Protein AF-A0A9D6N6P7-F1 (afdb_monomer_lite)

Foldseek 3Di:
DDFDPVLVVVLVVLVVVLVVLLVVLVVLLVVLVVVCVVPVVCCVVSVVSNVVSVVSNVVSVVVSVVSVVVRVVVVVVVVD

pLDDT: mean 94.54, std 7.15, range [62.75, 98.56]

Radius of gyration: 18.28 Å; chains: 1; bounding box: 36×20×51 Å

Sequence (80 aa):
MTLEPQQISTLLTEFASTRHDINNALSLISAAAELIRMNPDTLPRMLPTMNDQPAKIGVSMQKFMSILEANLGAARARVS

Structure (mmCIF, N/CA/C/O backbone):
data_AF-A0A9D6N6P7-F1
#
_entry.id   AF-A0A9D6N6P7-F1
#
loop_
_atom_site.group_PDB
_atom_site.id
_atom_site.type_symbol
_atom_site.label_atom_id
_atom_site.label_alt_id
_atom_site.label_comp_id
_atom_site.label_asym_id
_atom_site.label_entity_id
_atom_site.label_seq_id
_atom_site.pdbx_PDB_ins_code
_atom_site.Cartn_x
_atom_site.Cartn_y
_atom_site.Cartn_z
_atom_site.occupancy
_atom_site.B_iso_or_equiv
_atom_site.auth_seq_id
_atom_site.auth_comp_id
_atom_site.auth_asym_id
_atom_site.auth_atom_id
_atom_site.pdbx_PDB_model_num
ATOM 1 N N . MET A 1 1 ? 20.187 -8.094 -19.661 1.00 64.06 1 MET A N 1
ATO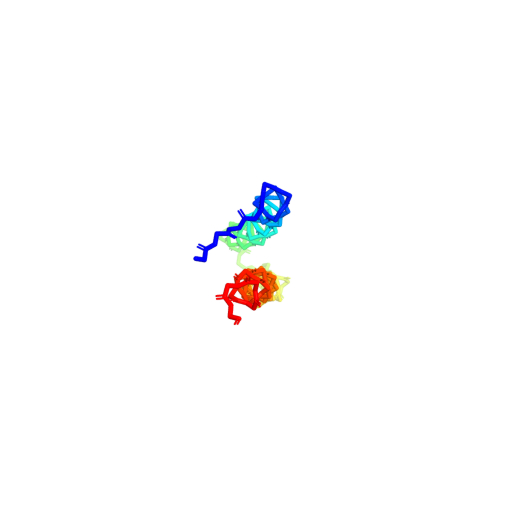M 2 C CA . MET A 1 1 ? 18.843 -7.543 -19.391 1.00 64.06 1 MET A CA 1
ATOM 3 C C . MET A 1 1 ? 19.050 -6.225 -18.688 1.00 64.06 1 MET A C 1
ATOM 5 O O . MET A 1 1 ? 19.611 -6.231 -17.599 1.00 64.06 1 MET A O 1
ATOM 9 N N . THR A 1 2 ? 18.663 -5.122 -19.312 1.00 83.69 2 THR A N 1
ATOM 10 C CA . THR A 1 2 ? 18.887 -3.791 -18.743 1.00 83.69 2 THR A CA 1
ATOM 11 C C . THR A 1 2 ? 17.634 -2.962 -18.982 1.00 83.69 2 THR A C 1
ATOM 13 O O . THR A 1 2 ? 17.047 -3.029 -20.061 1.00 83.69 2 THR A O 1
ATOM 16 N N . LEU A 1 3 ? 17.181 -2.248 -17.956 1.00 90.38 3 LEU A N 1
ATOM 17 C CA . LEU A 1 3 ? 16.058 -1.322 -18.076 1.00 90.38 3 LEU A CA 1
ATOM 18 C C . LEU A 1 3 ? 16.531 -0.036 -18.757 1.00 90.38 3 LEU A C 1
ATOM 20 O O . LEU A 1 3 ? 17.638 0.429 -18.487 1.00 90.38 3 LEU A O 1
ATOM 24 N N . GLU A 1 4 ? 15.684 0.550 -19.602 1.00 93.38 4 GLU A N 1
ATOM 25 C CA . GLU A 1 4 ? 15.943 1.883 -20.155 1.00 93.38 4 GLU A CA 1
ATOM 26 C C . GLU A 1 4 ? 15.780 2.958 -19.070 1.00 93.38 4 GLU A C 1
ATOM 28 O O . GLU A 1 4 ? 14.958 2.785 -18.160 1.00 93.38 4 GLU A O 1
ATOM 33 N N . PRO A 1 5 ? 16.467 4.109 -19.185 1.00 94.06 5 PRO A N 1
ATOM 34 C CA . PRO A 1 5 ? 16.310 5.225 -18.252 1.00 94.06 5 PRO A CA 1
ATOM 35 C C . PRO A 1 5 ? 14.849 5.639 -18.028 1.00 94.06 5 PRO A C 1
ATOM 37 O O . PRO A 1 5 ? 14.446 5.913 -16.897 1.00 94.06 5 PRO A O 1
ATOM 40 N N . GLN A 1 6 ? 14.024 5.623 -19.079 1.00 92.12 6 GLN A N 1
ATOM 41 C CA . GLN A 1 6 ? 12.596 5.936 -18.988 1.00 92.12 6 GLN A CA 1
ATOM 42 C C . GLN A 1 6 ? 11.840 4.910 -18.137 1.00 92.12 6 GLN A C 1
ATOM 44 O O . GLN A 1 6 ? 11.034 5.301 -17.299 1.00 92.12 6 GLN A O 1
ATOM 49 N N . GLN A 1 7 ? 12.140 3.614 -18.281 1.00 92.81 7 GLN A N 1
ATOM 50 C CA . GLN A 1 7 ? 11.524 2.568 -17.458 1.00 92.81 7 GLN A CA 1
ATOM 51 C C . GLN A 1 7 ? 11.919 2.711 -15.988 1.00 92.81 7 GLN A C 1
ATOM 53 O O . GLN A 1 7 ? 11.076 2.562 -15.107 1.00 92.81 7 GLN A O 1
ATOM 58 N N . ILE A 1 8 ? 13.186 3.045 -15.717 1.00 95.38 8 ILE A N 1
ATOM 59 C CA . ILE A 1 8 ? 13.665 3.320 -14.356 1.00 95.38 8 ILE A CA 1
ATOM 60 C C . ILE A 1 8 ? 12.901 4.508 -13.766 1.00 95.38 8 ILE A C 1
ATOM 62 O O . ILE A 1 8 ? 12.390 4.410 -12.652 1.00 95.38 8 ILE A O 1
ATOM 66 N N . SER A 1 9 ? 12.771 5.606 -14.517 1.00 96.12 9 SER A N 1
ATOM 67 C CA . SER A 1 9 ? 12.028 6.781 -14.057 1.00 96.12 9 SER A CA 1
ATOM 68 C C . SER A 1 9 ? 10.567 6.449 -13.752 1.00 96.12 9 SER A C 1
ATOM 70 O O . SER A 1 9 ? 10.069 6.854 -12.706 1.00 96.12 9 SER A O 1
ATOM 72 N N . THR A 1 10 ? 9.889 5.689 -14.617 1.00 94.88 10 THR A N 1
ATOM 73 C CA . THR A 1 10 ? 8.509 5.244 -14.373 1.00 94.88 10 THR A CA 1
ATOM 74 C C . THR A 1 10 ? 8.410 4.402 -13.103 1.00 94.88 10 THR A C 1
ATOM 76 O O . THR A 1 10 ? 7.551 4.668 -12.266 1.00 94.88 10 THR A O 1
ATOM 79 N N . LEU A 1 11 ? 9.305 3.428 -12.911 1.00 97.38 11 LEU A N 1
ATOM 80 C CA . LEU A 1 11 ? 9.295 2.579 -11.716 1.00 97.38 11 LEU A CA 1
ATOM 81 C C . LEU A 1 11 ? 9.538 3.377 -10.432 1.00 97.38 11 LEU A C 1
ATOM 83 O O . LEU A 1 11 ? 8.894 3.104 -9.423 1.00 97.38 11 LEU A O 1
ATOM 87 N N . LEU A 1 12 ? 10.423 4.376 -10.456 1.00 97.88 12 LEU A N 1
ATOM 88 C CA . LEU A 1 12 ? 10.663 5.243 -9.299 1.00 97.88 12 LEU A CA 1
ATOM 89 C C . LEU A 1 12 ? 9.431 6.088 -8.952 1.00 97.88 12 LEU A C 1
ATOM 91 O O . LEU A 1 12 ? 9.100 6.218 -7.772 1.00 97.88 12 LEU A O 1
ATOM 95 N N . THR A 1 13 ? 8.729 6.619 -9.955 1.00 98.00 13 THR A N 1
ATOM 96 C CA . THR A 1 13 ? 7.474 7.356 -9.751 1.00 98.00 13 THR A CA 1
ATOM 97 C C . THR A 1 13 ? 6.385 6.457 -9.166 1.00 98.00 13 THR A C 1
ATOM 99 O O . THR A 1 13 ? 5.773 6.815 -8.159 1.00 98.00 13 THR A O 1
ATOM 102 N N . GLU A 1 14 ? 6.179 5.267 -9.731 1.00 97.94 14 GLU A N 1
ATOM 103 C CA . GLU A 1 14 ? 5.189 4.308 -9.223 1.00 97.94 14 GLU A CA 1
ATOM 104 C C . GLU A 1 14 ? 5.540 3.821 -7.812 1.00 97.94 14 GLU A C 1
ATOM 106 O O . GLU A 1 14 ? 4.661 3.695 -6.958 1.00 97.94 14 GLU A O 1
ATOM 111 N N . PHE A 1 15 ? 6.826 3.624 -7.512 1.00 98.31 15 PHE A N 1
ATOM 112 C CA . PHE A 1 15 ? 7.279 3.279 -6.166 1.00 98.31 15 PHE A CA 1
ATOM 113 C C . PHE A 1 15 ? 7.003 4.401 -5.160 1.00 98.31 15 PHE A C 1
ATOM 115 O O . PHE A 1 15 ? 6.539 4.138 -4.048 1.00 98.31 15 PHE A O 1
ATOM 122 N N . ALA A 1 16 ? 7.252 5.658 -5.537 1.00 98.44 16 ALA A N 1
ATOM 123 C CA . ALA A 1 16 ? 6.946 6.810 -4.694 1.00 98.44 16 ALA A CA 1
ATOM 124 C C . ALA A 1 16 ? 5.437 6.922 -4.418 1.00 98.44 16 ALA A C 1
ATOM 126 O O . ALA A 1 16 ? 5.049 7.123 -3.266 1.00 98.44 16 ALA A O 1
ATOM 127 N N . SER A 1 17 ? 4.597 6.714 -5.438 1.00 98.19 17 SER A N 1
ATOM 128 C CA . SER A 1 17 ? 3.137 6.668 -5.282 1.00 98.19 17 SER A CA 1
ATOM 129 C C . SER A 1 17 ? 2.700 5.533 -4.353 1.00 98.19 17 SER A C 1
ATOM 131 O O . SER A 1 17 ? 1.936 5.752 -3.419 1.00 98.19 17 SER A O 1
ATOM 133 N N . THR A 1 18 ? 3.242 4.331 -4.549 1.00 98.44 18 THR A N 1
ATOM 134 C CA . THR A 1 18 ? 2.931 3.150 -3.726 1.00 98.44 18 THR A CA 1
ATOM 135 C C . THR A 1 18 ? 3.300 3.384 -2.264 1.00 98.44 18 THR A C 1
ATOM 137 O O . THR A 1 18 ? 2.512 3.116 -1.359 1.00 98.44 18 THR A O 1
ATOM 140 N N . ARG A 1 19 ? 4.482 3.960 -2.006 1.00 98.56 19 ARG A N 1
ATOM 141 C CA . ARG A 1 19 ? 4.896 4.354 -0.652 1.00 98.56 19 ARG A CA 1
ATOM 142 C C . ARG A 1 19 ? 3.945 5.366 -0.026 1.00 98.56 19 ARG A C 1
ATOM 144 O O . ARG A 1 19 ? 3.652 5.250 1.160 1.00 98.56 19 ARG A O 1
ATOM 151 N N . HIS A 1 20 ? 3.497 6.358 -0.791 1.00 98.44 20 HIS A N 1
ATOM 152 C CA . HIS A 1 20 ? 2.539 7.347 -0.307 1.00 98.44 20 HIS A CA 1
ATOM 153 C C . HIS A 1 20 ? 1.216 6.686 0.107 1.00 98.44 20 HIS A C 1
ATOM 155 O O . HIS A 1 20 ? 0.744 6.915 1.219 1.00 98.44 20 HIS A O 1
ATOM 161 N N . ASP A 1 21 ? 0.666 5.812 -0.736 1.00 98.19 21 ASP A N 1
ATOM 162 C CA . ASP A 1 21 ? -0.601 5.126 -0.467 1.00 98.19 21 ASP A CA 1
ATOM 163 C C . ASP A 1 21 ? -0.518 4.222 0.768 1.00 98.19 21 ASP A C 1
ATOM 165 O O . ASP A 1 21 ? -1.408 4.245 1.623 1.00 98.19 21 ASP A O 1
ATOM 169 N N . ILE A 1 22 ? 0.580 3.469 0.900 1.00 98.50 22 ILE A N 1
ATOM 170 C CA . ILE A 1 22 ? 0.839 2.613 2.064 1.00 98.50 22 ILE A CA 1
ATOM 171 C C . ILE A 1 22 ? 0.962 3.454 3.334 1.00 98.50 22 ILE A C 1
ATOM 173 O O . ILE A 1 22 ? 0.326 3.142 4.340 1.00 98.50 22 ILE A O 1
ATOM 177 N N . ASN A 1 23 ? 1.743 4.535 3.295 1.00 98.44 23 ASN A N 1
ATOM 178 C CA . ASN A 1 23 ? 1.920 5.406 4.453 1.00 98.44 23 ASN A CA 1
ATOM 179 C C . ASN A 1 23 ? 0.595 6.039 4.887 1.00 98.44 23 ASN A C 1
ATOM 181 O O . ASN A 1 23 ? 0.301 6.062 6.078 1.00 98.44 23 ASN A O 1
ATOM 185 N N . ASN A 1 24 ? -0.230 6.485 3.940 1.00 98.19 24 ASN A N 1
ATOM 186 C CA . ASN A 1 24 ? -1.553 7.023 4.238 1.00 98.19 24 ASN A CA 1
ATOM 187 C C . ASN A 1 24 ? -2.463 5.978 4.911 1.00 98.19 24 ASN A C 1
ATOM 189 O O . ASN A 1 24 ? -3.106 6.271 5.919 1.00 98.19 24 ASN A O 1
ATOM 193 N N . ALA A 1 25 ? -2.482 4.742 4.404 1.00 98.25 25 ALA A N 1
ATOM 194 C CA . ALA A 1 25 ? -3.248 3.653 5.008 1.00 98.25 25 ALA A CA 1
ATOM 195 C C . ALA A 1 25 ? -2.783 3.346 6.442 1.00 98.25 25 ALA A C 1
ATOM 197 O O . ALA A 1 25 ? -3.609 3.218 7.349 1.00 98.25 25 ALA A O 1
ATOM 198 N N . LEU A 1 26 ? -1.466 3.297 6.668 1.00 9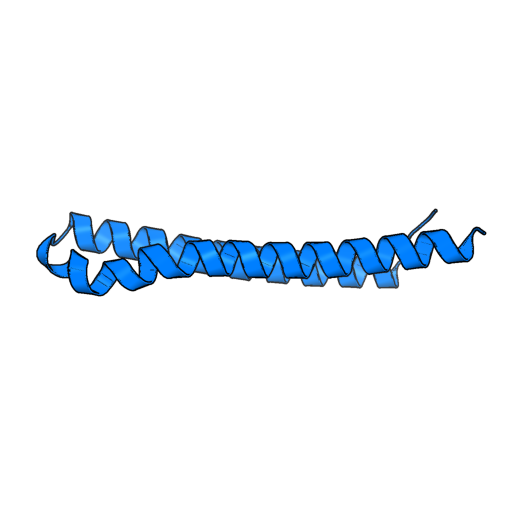8.38 26 LEU A N 1
ATOM 199 C CA . LEU A 1 26 ? -0.883 3.098 7.996 1.00 98.38 26 LEU A CA 1
ATOM 200 C C . LEU A 1 26 ? -1.233 4.243 8.953 1.00 98.38 26 LEU A C 1
ATOM 202 O O . LEU A 1 26 ? -1.643 3.977 10.080 1.00 98.38 26 LEU A O 1
ATOM 206 N N . SER A 1 27 ? -1.153 5.500 8.509 1.00 98.31 27 SER A N 1
ATOM 207 C CA . SER A 1 27 ? -1.544 6.656 9.326 1.00 98.31 27 SER A CA 1
ATOM 208 C C . SER A 1 27 ? -3.007 6.587 9.768 1.00 98.31 27 SER A C 1
ATOM 210 O O . SER A 1 27 ? -3.310 6.892 10.920 1.00 98.31 27 SER A O 1
ATOM 212 N N . LEU A 1 28 ? -3.913 6.138 8.894 1.00 98.12 28 LEU A N 1
ATOM 213 C CA . LEU A 1 28 ? -5.326 5.954 9.242 1.00 98.12 28 LEU A CA 1
ATOM 214 C C . LEU A 1 28 ? -5.535 4.837 10.271 1.00 98.12 28 LEU A C 1
ATOM 216 O O . LEU A 1 28 ? -6.354 4.996 11.177 1.00 98.12 28 LEU A O 1
ATOM 220 N N . ILE A 1 29 ? -4.791 3.731 10.166 1.00 98.19 29 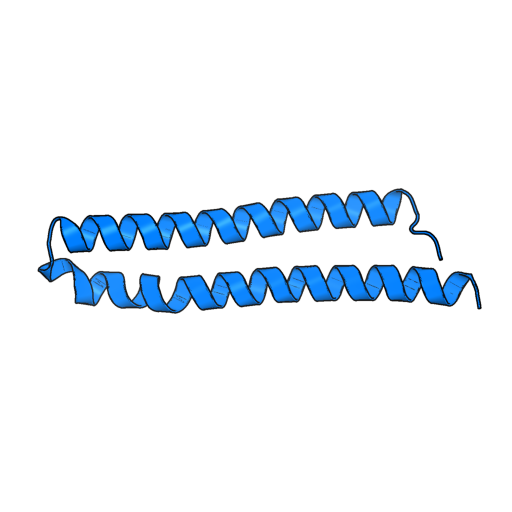ILE A N 1
ATOM 221 C CA . ILE A 1 29 ? -4.817 2.650 11.165 1.00 98.19 29 ILE A CA 1
ATOM 222 C C . ILE A 1 29 ? -4.315 3.167 12.517 1.00 98.19 29 ILE A C 1
ATOM 224 O O . ILE A 1 29 ? -4.974 2.949 13.534 1.00 98.19 29 ILE A O 1
ATOM 228 N N . SER A 1 30 ? -3.185 3.879 12.538 1.00 98.25 30 SER A N 1
ATOM 229 C CA . SER A 1 30 ? -2.624 4.457 13.764 1.00 98.25 30 SER A CA 1
ATOM 230 C C . SER A 1 30 ? -3.597 5.433 14.427 1.00 98.25 30 SER A C 1
ATOM 232 O O . SER A 1 30 ? -3.860 5.307 15.620 1.00 98.25 30 SER A O 1
ATOM 234 N N . ALA A 1 31 ? -4.209 6.335 13.655 1.00 97.88 31 ALA A N 1
ATOM 235 C CA . ALA A 1 31 ? -5.203 7.274 14.173 1.00 97.88 31 ALA A CA 1
ATOM 236 C C . ALA A 1 31 ? -6.445 6.557 14.733 1.00 97.88 31 ALA A C 1
ATOM 238 O O . ALA A 1 31 ? -6.938 6.907 15.805 1.00 97.88 31 ALA A O 1
ATOM 239 N N . ALA A 1 32 ? -6.942 5.524 14.045 1.00 97.62 32 ALA A N 1
ATOM 240 C CA . ALA A 1 32 ? -8.054 4.712 14.533 1.00 97.62 32 ALA A CA 1
ATOM 241 C C . ALA A 1 32 ? -7.716 4.027 15.868 1.00 97.62 32 ALA A C 1
ATOM 243 O O . ALA A 1 32 ? -8.521 4.063 16.800 1.00 97.62 32 ALA A O 1
ATOM 244 N N . ALA A 1 33 ? -6.512 3.460 15.988 1.00 97.94 33 ALA A N 1
ATOM 245 C CA . ALA A 1 33 ? -6.044 2.827 17.217 1.00 97.94 33 ALA A CA 1
ATOM 246 C C . ALA A 1 33 ? -5.923 3.828 18.380 1.00 97.94 33 ALA A C 1
ATOM 248 O O . ALA A 1 33 ? -6.333 3.528 19.502 1.00 97.94 33 ALA A O 1
ATOM 249 N N . GLU A 1 34 ? -5.415 5.035 18.122 1.00 98.19 34 GLU A N 1
ATOM 250 C CA . GLU A 1 34 ? -5.332 6.100 19.126 1.00 98.19 34 GLU A CA 1
ATOM 251 C C . GLU A 1 34 ? -6.713 6.549 19.613 1.00 98.19 34 GLU A C 1
ATOM 253 O O . GLU A 1 34 ? -6.918 6.687 20.821 1.00 98.19 34 GLU A O 1
ATOM 258 N N . LEU A 1 35 ? -7.677 6.710 18.702 1.00 97.88 35 LEU A N 1
ATOM 259 C CA . LEU A 1 35 ? -9.052 7.076 19.049 1.00 97.88 35 LEU A CA 1
ATOM 260 C C . LEU A 1 35 ? -9.740 6.003 19.901 1.00 97.88 35 LEU A C 1
ATOM 262 O O . LEU A 1 35 ? -10.381 6.348 20.892 1.00 97.88 35 LEU A O 1
ATOM 266 N N . ILE A 1 36 ? -9.560 4.719 19.573 1.00 98.06 36 ILE A N 1
ATOM 267 C CA . ILE A 1 36 ? -10.085 3.600 20.376 1.00 98.06 36 ILE A CA 1
ATOM 268 C C . ILE A 1 36 ? -9.449 3.593 21.767 1.00 98.06 36 ILE A C 1
ATOM 270 O O . ILE A 1 36 ? -10.141 3.399 22.764 1.00 98.06 36 ILE A O 1
ATOM 274 N N . ARG A 1 37 ? -8.137 3.839 21.855 1.00 97.75 37 ARG A N 1
ATOM 275 C CA . ARG A 1 37 ? -7.425 3.916 23.138 1.00 97.75 37 ARG A CA 1
ATOM 276 C C . ARG A 1 37 ? -7.932 5.071 24.005 1.00 97.75 37 ARG A C 1
ATOM 278 O O . ARG A 1 37 ? -7.994 4.923 25.221 1.00 97.75 37 ARG A O 1
ATOM 285 N N . MET A 1 38 ? -8.262 6.214 23.401 1.00 98.38 38 MET A N 1
ATOM 286 C CA . MET A 1 38 ? -8.822 7.371 24.111 1.00 98.38 38 MET A CA 1
ATOM 287 C C . MET A 1 38 ? -10.285 7.169 24.513 1.00 98.38 38 MET A C 1
ATOM 289 O O . MET A 1 38 ? -10.686 7.619 25.583 1.00 98.38 38 MET A O 1
ATOM 293 N N . ASN A 1 39 ? -11.078 6.524 23.658 1.00 97.81 39 ASN A N 1
ATOM 294 C CA . ASN A 1 39 ? -12.481 6.226 23.904 1.00 97.81 39 ASN A CA 1
ATOM 295 C C . ASN A 1 39 ? -12.869 4.872 23.268 1.00 97.81 39 ASN A C 1
ATOM 297 O O . ASN A 1 39 ? -13.151 4.827 22.060 1.00 97.81 39 ASN A O 1
ATOM 301 N N . PRO A 1 40 ? -12.945 3.788 24.067 1.00 97.25 40 PRO A N 1
ATOM 302 C CA . PRO A 1 40 ? -13.284 2.450 23.582 1.00 97.25 40 PRO A CA 1
ATOM 303 C C . PRO A 1 40 ? -14.636 2.355 22.862 1.00 97.25 40 PRO A C 1
ATOM 305 O O . PRO A 1 40 ? -14.775 1.549 21.942 1.00 97.25 40 PRO A O 1
ATOM 308 N N . ASP A 1 41 ? -15.599 3.224 23.185 1.00 97.94 41 ASP A N 1
ATOM 309 C CA . ASP A 1 41 ? -16.929 3.235 22.557 1.00 97.94 41 ASP A CA 1
ATOM 310 C C . ASP A 1 41 ? -16.877 3.618 21.070 1.00 97.94 41 ASP A C 1
ATOM 312 O O . ASP A 1 41 ? -17.829 3.404 20.318 1.00 97.94 41 ASP A O 1
ATOM 316 N N . THR A 1 42 ? -15.749 4.163 20.601 1.00 97.44 42 THR A N 1
ATOM 317 C CA . THR A 1 42 ? -15.537 4.465 19.180 1.00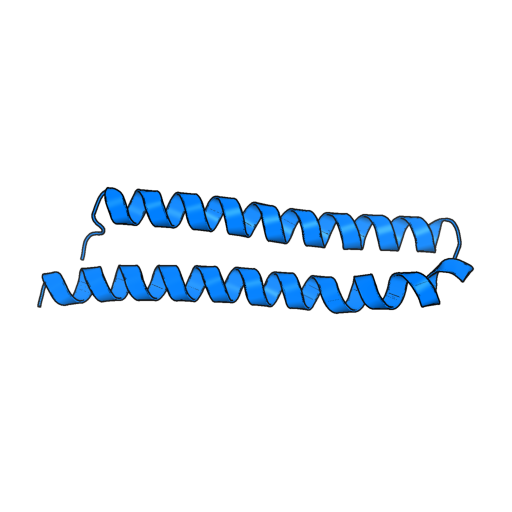 97.44 42 THR A CA 1
ATOM 318 C C . THR A 1 42 ? -15.164 3.242 18.341 1.00 97.44 42 THR A C 1
ATOM 320 O O . THR A 1 42 ? -15.181 3.339 17.110 1.00 97.44 42 THR A O 1
ATOM 323 N N . LEU A 1 43 ? -14.881 2.088 18.962 1.00 97.50 43 LEU A N 1
ATOM 324 C CA . LEU A 1 43 ? -14.462 0.861 18.278 1.00 97.50 43 LEU A CA 1
ATOM 325 C C . LEU A 1 43 ? -15.393 0.450 17.125 1.00 97.50 43 LEU A C 1
ATOM 327 O O . LEU A 1 43 ? -14.873 0.264 16.025 1.00 97.50 43 LEU A O 1
ATOM 331 N N . PRO A 1 44 ? -16.732 0.374 17.278 1.00 97.75 44 PRO A N 1
ATOM 332 C CA . PRO A 1 44 ? -17.609 -0.040 16.179 1.00 97.75 44 PRO A CA 1
ATOM 333 C C . PRO A 1 44 ? -17.497 0.867 14.947 1.00 97.75 44 PRO A C 1
ATOM 335 O O . PRO A 1 44 ? -17.621 0.406 13.816 1.00 97.75 44 PRO A O 1
ATOM 338 N N . ARG A 1 45 ? -17.214 2.159 15.159 1.00 96.75 45 ARG A N 1
ATOM 339 C CA . ARG A 1 45 ? -17.040 3.154 14.092 1.00 96.75 45 ARG A CA 1
ATOM 340 C C . ARG A 1 45 ? -15.668 3.055 13.420 1.00 96.75 45 ARG A C 1
ATOM 342 O O . ARG A 1 45 ? -15.545 3.400 12.250 1.00 96.75 45 ARG A O 1
ATOM 349 N N . MET A 1 46 ? -14.637 2.636 14.154 1.00 97.31 46 MET A N 1
ATOM 350 C CA . MET A 1 46 ? -13.247 2.563 13.680 1.00 97.31 46 MET A CA 1
ATOM 351 C C . MET A 1 46 ? -12.866 1.200 13.096 1.00 97.31 46 MET A C 1
ATOM 353 O O . MET A 1 46 ? -11.975 1.131 12.249 1.00 97.31 46 MET A O 1
ATOM 357 N N . LEU A 1 47 ? -13.566 0.134 13.489 1.00 95.94 47 LEU A N 1
ATOM 358 C CA . LEU A 1 47 ? -13.307 -1.232 13.041 1.00 95.94 47 LEU A CA 1
ATOM 359 C C . LEU A 1 47 ? -13.312 -1.400 11.506 1.00 95.94 47 LEU A C 1
ATOM 361 O O . LEU A 1 47 ? -12.407 -2.069 11.007 1.00 95.94 47 LEU A O 1
ATOM 365 N N . PRO A 1 48 ? -14.223 -0.770 10.728 1.00 96.56 48 PRO A N 1
ATOM 366 C CA . PRO A 1 48 ? -14.159 -0.838 9.267 1.00 96.56 48 PRO A CA 1
ATOM 367 C C . PRO A 1 48 ? -12.838 -0.293 8.713 1.00 96.56 48 PRO A C 1
ATOM 369 O O . PRO A 1 48 ? -12.177 -0.958 7.924 1.00 96.56 48 PRO A O 1
ATOM 372 N N . THR A 1 49 ? -12.380 0.864 9.205 1.00 95.06 49 THR A N 1
ATOM 373 C CA . THR A 1 49 ? -11.084 1.436 8.808 1.00 95.06 49 THR A CA 1
ATOM 374 C C . THR A 1 49 ? -9.936 0.481 9.129 1.00 95.06 49 THR A C 1
ATOM 376 O O . THR A 1 49 ? -9.057 0.283 8.296 1.00 95.06 49 THR A O 1
ATOM 379 N N . MET A 1 50 ? -9.937 -0.144 10.308 1.00 94.50 50 MET A N 1
ATOM 380 C CA . MET A 1 50 ? -8.876 -1.084 10.686 1.00 94.50 50 MET A CA 1
ATOM 381 C C . MET A 1 50 ? -8.837 -2.333 9.794 1.00 94.50 50 MET A C 1
ATOM 383 O O . MET A 1 50 ? -7.752 -2.850 9.542 1.00 94.50 50 MET A O 1
ATOM 387 N N . ASN A 1 51 ? -9.986 -2.783 9.284 1.00 95.62 51 ASN A N 1
ATOM 388 C CA . ASN A 1 51 ? -10.080 -3.949 8.403 1.00 95.62 51 ASN A CA 1
ATOM 389 C C . ASN A 1 51 ? -9.788 -3.618 6.928 1.00 95.62 51 ASN A C 1
ATOM 391 O O . ASN A 1 51 ? -9.162 -4.416 6.232 1.00 95.62 51 ASN A O 1
ATOM 395 N N . ASP A 1 52 ? -10.193 -2.439 6.452 1.00 96.94 52 ASP A N 1
ATOM 396 C CA . ASP A 1 52 ? -10.092 -2.070 5.035 1.00 96.94 52 ASP A CA 1
ATOM 397 C C . ASP A 1 52 ? -8.688 -1.606 4.631 1.00 96.94 52 ASP A C 1
ATOM 399 O O . ASP A 1 52 ? -8.228 -1.857 3.513 1.00 96.94 52 ASP A O 1
ATOM 403 N N . GLN A 1 53 ? -7.991 -0.886 5.513 1.00 98.00 53 GLN A N 1
ATOM 404 C CA . GLN A 1 53 ? -6.688 -0.298 5.188 1.00 98.00 53 GLN A CA 1
ATOM 405 C C . GLN A 1 53 ? -5.600 -1.352 4.891 1.00 98.00 53 GLN A C 1
ATOM 407 O O . GLN A 1 53 ? -4.871 -1.165 3.914 1.00 98.00 53 GLN A O 1
ATOM 412 N N . PRO A 1 54 ? -5.509 -2.491 5.611 1.00 97.81 54 PRO A N 1
ATOM 413 C CA . PRO A 1 54 ? -4.606 -3.582 5.236 1.00 97.81 54 PRO A CA 1
ATOM 414 C C . PRO A 1 54 ? -4.849 -4.119 3.819 1.00 97.81 54 PRO A C 1
ATOM 416 O O . PRO A 1 54 ? -3.894 -4.358 3.077 1.00 97.81 54 PRO A O 1
ATOM 419 N N . ALA A 1 55 ? -6.112 -4.255 3.401 1.00 95.88 55 ALA A N 1
ATOM 420 C CA . ALA A 1 55 ? -6.437 -4.696 2.045 1.00 95.88 55 ALA A CA 1
ATOM 421 C C . ALA A 1 55 ? -5.965 -3.677 0.993 1.00 95.88 55 ALA A C 1
ATOM 423 O O . ALA A 1 55 ? -5.388 -4.061 -0.025 1.00 95.88 55 ALA A O 1
ATOM 424 N N . LYS A 1 56 ? -6.125 -2.374 1.259 1.00 96.94 56 LYS A N 1
ATOM 425 C CA . LYS A 1 56 ? -5.627 -1.301 0.378 1.00 96.94 56 LYS A CA 1
ATOM 426 C C . LYS A 1 56 ? -4.105 -1.321 0.228 1.00 96.94 56 LYS A C 1
ATOM 428 O O . LYS A 1 56 ? -3.612 -1.132 -0.883 1.00 96.94 56 LYS A O 1
ATOM 433 N N . ILE A 1 57 ? -3.370 -1.602 1.308 1.00 98.19 57 ILE A N 1
ATOM 434 C CA . ILE A 1 57 ? -1.910 -1.804 1.263 1.00 98.19 57 ILE A CA 1
ATOM 435 C C . ILE A 1 57 ? -1.568 -2.957 0.315 1.00 98.19 57 ILE A C 1
ATOM 437 O O . ILE A 1 57 ? -0.725 -2.796 -0.570 1.00 98.19 57 ILE A O 1
ATOM 441 N N . GLY A 1 58 ? -2.254 -4.096 0.460 1.00 97.38 58 GLY A N 1
ATOM 442 C CA . GLY A 1 58 ? -2.065 -5.261 -0.406 1.00 97.38 58 GLY A CA 1
ATOM 443 C C . GLY A 1 58 ? -2.298 -4.943 -1.885 1.00 97.38 58 GLY A C 1
ATOM 444 O O . GLY A 1 58 ? -1.454 -5.262 -2.720 1.00 97.38 58 GLY A O 1
ATOM 445 N N . VAL A 1 59 ? -3.393 -4.248 -2.204 1.00 97.69 59 VAL A N 1
ATOM 446 C CA . VAL A 1 59 ? -3.726 -3.832 -3.578 1.00 97.69 59 VAL A CA 1
ATOM 447 C C . VAL A 1 59 ? -2.676 -2.877 -4.154 1.00 97.69 59 VAL A C 1
ATOM 449 O O . VAL A 1 59 ? -2.244 -3.063 -5.292 1.00 97.69 59 VAL A O 1
ATOM 452 N N . SER A 1 60 ? -2.232 -1.879 -3.384 1.00 97.88 60 SER A N 1
ATOM 453 C CA . SER A 1 60 ? -1.206 -0.924 -3.832 1.00 97.88 60 SER A CA 1
ATOM 454 C C . SER A 1 60 ? 0.117 -1.636 -4.144 1.00 97.88 60 SER A C 1
ATOM 456 O O . SER A 1 60 ? 0.701 -1.439 -5.212 1.00 97.88 60 SER A O 1
ATOM 458 N N . MET A 1 61 ? 0.535 -2.565 -3.278 1.00 98.12 61 MET A N 1
ATOM 459 C CA . MET A 1 61 ? 1.738 -3.368 -3.503 1.00 98.12 61 MET A CA 1
ATOM 460 C C . MET A 1 61 ? 1.610 -4.278 -4.733 1.00 98.12 61 MET A C 1
ATOM 462 O O . MET A 1 61 ? 2.516 -4.325 -5.562 1.00 98.12 61 MET A O 1
ATOM 466 N N . GLN A 1 62 ? 0.481 -4.974 -4.896 1.00 98.06 62 GLN A N 1
ATOM 467 C CA . GLN A 1 62 ? 0.234 -5.831 -6.064 1.00 98.06 62 GLN A CA 1
ATOM 468 C C . GLN A 1 62 ? 0.268 -5.044 -7.377 1.00 98.06 62 GLN A C 1
ATOM 470 O O . GLN A 1 62 ? 0.838 -5.514 -8.367 1.00 98.06 62 GLN A O 1
ATOM 475 N N . LYS A 1 63 ? -0.296 -3.831 -7.386 1.00 97.50 63 LYS A N 1
ATOM 476 C CA . LYS A 1 63 ? -0.239 -2.932 -8.541 1.00 97.50 63 LYS A CA 1
ATOM 477 C C . LYS A 1 63 ? 1.209 -2.599 -8.905 1.00 97.50 63 LYS A C 1
ATOM 479 O O . LYS A 1 63 ? 1.588 -2.761 -10.064 1.00 97.50 63 LYS A O 1
ATOM 484 N N . PHE A 1 64 ? 2.022 -2.187 -7.932 1.00 98.06 64 PHE A N 1
ATOM 485 C CA . PHE A 1 64 ? 3.438 -1.892 -8.165 1.00 98.06 64 PHE A CA 1
ATOM 486 C C . PHE A 1 64 ? 4.200 -3.104 -8.710 1.00 98.06 64 PHE A C 1
ATOM 488 O O . PHE A 1 64 ? 4.913 -2.986 -9.707 1.00 98.06 64 PHE A O 1
ATOM 495 N N . MET A 1 65 ? 4.004 -4.277 -8.104 1.00 97.62 65 MET A N 1
ATOM 496 C CA . MET A 1 65 ? 4.654 -5.515 -8.540 1.00 97.62 65 MET A CA 1
ATOM 497 C C . MET A 1 65 ? 4.293 -5.877 -9.981 1.00 97.62 65 MET A C 1
ATOM 499 O O . MET A 1 65 ? 5.181 -6.198 -10.766 1.00 97.62 65 MET A O 1
ATOM 503 N N . SER A 1 66 ? 3.026 -5.723 -10.369 1.00 97.19 66 SER A N 1
ATOM 504 C CA . SER A 1 66 ? 2.583 -5.974 -11.747 1.00 97.19 66 SER A CA 1
ATOM 505 C C . SER A 1 66 ? 3.289 -5.055 -12.755 1.00 97.19 66 SER A C 1
ATOM 507 O O . SER A 1 66 ? 3.703 -5.491 -13.830 1.00 97.19 66 SER A O 1
ATOM 509 N N . ILE A 1 67 ? 3.477 -3.777 -12.404 1.00 96.12 67 ILE A N 1
ATOM 510 C CA . ILE A 1 67 ? 4.190 -2.803 -13.248 1.00 96.12 67 ILE A CA 1
ATOM 511 C C . ILE A 1 67 ? 5.683 -3.150 -13.335 1.00 96.12 67 ILE A C 1
ATOM 513 O O . ILE A 1 67 ? 6.279 -3.065 -14.415 1.00 96.12 67 ILE A O 1
ATOM 517 N N . LEU A 1 68 ? 6.293 -3.555 -12.220 1.00 95.88 68 LEU A N 1
ATOM 518 C CA . LEU A 1 68 ? 7.687 -3.991 -12.172 1.00 95.88 68 LEU A CA 1
ATOM 519 C C . LEU A 1 68 ? 7.921 -5.213 -13.067 1.00 95.88 68 LEU A C 1
ATOM 521 O O . LEU A 1 68 ? 8.816 -5.193 -13.913 1.00 95.88 68 LEU A O 1
ATOM 525 N N . GLU A 1 69 ? 7.095 -6.246 -12.924 1.00 95.19 69 GLU A N 1
ATOM 526 C CA . GLU A 1 69 ? 7.184 -7.480 -13.707 1.00 95.19 69 GLU A CA 1
ATOM 527 C C . GLU A 1 69 ? 7.025 -7.218 -15.207 1.00 95.19 69 GLU A C 1
ATOM 529 O O . GLU A 1 69 ? 7.824 -7.716 -16.003 1.00 95.19 69 GLU A O 1
ATOM 534 N N . ALA A 1 70 ? 6.072 -6.368 -15.603 1.00 93.62 70 ALA A N 1
ATOM 535 C CA . ALA A 1 70 ? 5.896 -5.972 -16.999 1.00 93.62 70 ALA A CA 1
ATOM 536 C C . ALA A 1 70 ? 7.151 -5.284 -17.572 1.00 93.62 70 ALA A C 1
ATOM 538 O O . ALA A 1 70 ? 7.584 -5.592 -18.686 1.00 93.62 70 ALA A O 1
ATOM 539 N N . ASN A 1 71 ? 7.783 -4.390 -16.803 1.00 93.25 71 ASN A N 1
ATOM 540 C CA 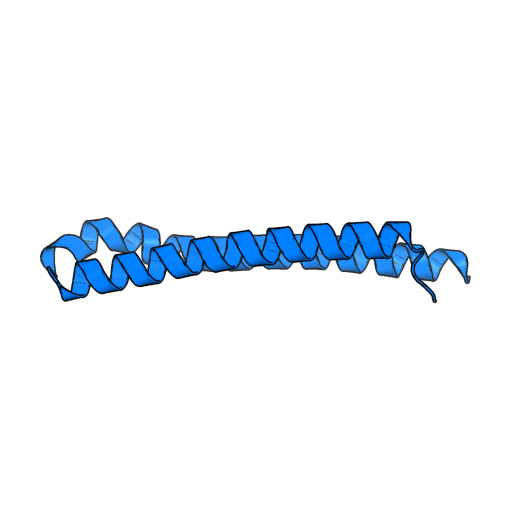. ASN A 1 71 ? 8.999 -3.695 -17.234 1.00 93.25 71 ASN A CA 1
ATOM 541 C C . ASN A 1 71 ? 10.210 -4.630 -17.345 1.00 93.25 71 ASN A C 1
ATOM 543 O O . ASN A 1 71 ? 10.987 -4.520 -18.300 1.00 93.25 71 ASN A O 1
ATOM 547 N N . LEU A 1 72 ? 10.353 -5.573 -16.410 1.00 91.62 72 LEU A N 1
ATOM 548 C CA . LEU A 1 72 ? 11.395 -6.601 -16.45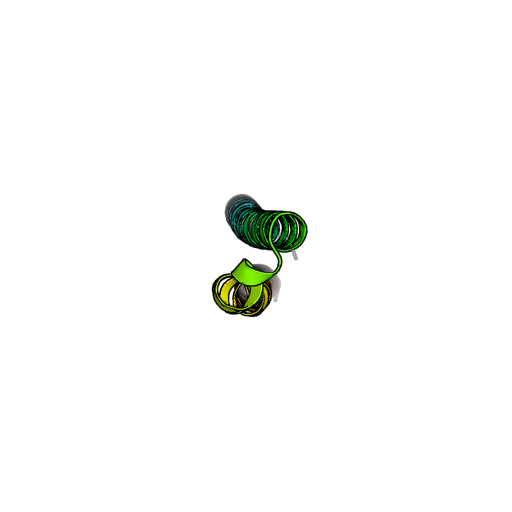2 1.00 91.62 72 LEU A CA 1
ATOM 549 C C . LEU A 1 72 ? 11.184 -7.574 -17.621 1.00 91.62 72 LEU A C 1
ATOM 551 O O . LEU A 1 72 ? 12.140 -7.910 -18.323 1.00 91.62 72 LEU A O 1
ATOM 555 N N . GLY A 1 73 ? 9.938 -7.975 -17.887 1.00 90.50 73 GLY A N 1
ATOM 556 C CA . GLY A 1 73 ? 9.569 -8.790 -19.046 1.00 90.50 73 GLY A CA 1
ATOM 557 C C . GLY A 1 73 ? 9.901 -8.099 -20.371 1.00 90.50 73 GLY A C 1
ATOM 558 O O . GLY A 1 73 ? 10.538 -8.695 -21.240 1.00 90.50 73 GLY A O 1
ATOM 559 N N . ALA A 1 74 ? 9.580 -6.810 -20.497 1.00 83.00 74 ALA A N 1
ATOM 560 C CA . ALA A 1 74 ? 9.930 -6.011 -21.673 1.00 83.00 74 ALA A CA 1
ATOM 561 C C . ALA A 1 74 ? 11.451 -5.858 -21.868 1.00 83.00 74 ALA A C 1
ATOM 563 O O . ALA A 1 74 ? 11.927 -5.743 -22.998 1.00 83.00 74 ALA A O 1
ATOM 564 N N . ALA A 1 75 ? 12.237 -5.850 -20.788 1.00 81.94 75 ALA A N 1
ATOM 565 C CA . ALA A 1 75 ? 13.700 -5.849 -20.865 1.00 81.94 75 ALA A CA 1
ATOM 566 C C . ALA A 1 75 ? 14.283 -7.217 -21.249 1.00 81.94 75 ALA A C 1
ATOM 568 O O . ALA A 1 75 ? 15.336 -7.270 -21.883 1.00 81.94 75 ALA A O 1
ATOM 569 N N . ARG A 1 76 ? 13.608 -8.321 -20.902 1.00 83.38 76 ARG A N 1
ATOM 570 C CA . ARG A 1 76 ? 13.975 -9.674 -21.349 1.00 83.38 76 ARG A CA 1
ATOM 571 C C . ARG A 1 76 ? 13.842 -9.827 -22.859 1.00 83.38 76 ARG A C 1
ATOM 573 O O . ARG A 1 76 ? 14.790 -10.265 -23.498 1.00 83.38 76 ARG A O 1
ATOM 580 N N . ALA A 1 77 ? 12.683 -9.450 -23.397 1.00 80.19 77 ALA A N 1
ATOM 581 C CA . ALA A 1 77 ? 12.323 -9.668 -24.798 1.00 80.19 77 ALA A CA 1
ATOM 582 C C . ALA A 1 77 ? 13.213 -8.911 -25.801 1.00 80.19 77 ALA A C 1
ATOM 584 O O . ALA A 1 77 ? 13.263 -9.275 -26.965 1.00 80.19 77 ALA A O 1
ATOM 585 N N . ARG A 1 78 ? 13.925 -7.864 -25.366 1.00 75.81 78 ARG A N 1
ATOM 586 C CA . ARG A 1 78 ? 14.862 -7.100 -26.212 1.00 75.81 78 ARG A CA 1
ATOM 587 C C . ARG A 1 78 ? 16.225 -7.765 -26.409 1.00 75.81 78 ARG A C 1
ATOM 589 O O . ARG A 1 78 ? 16.989 -7.323 -27.257 1.00 75.81 78 ARG A O 1
ATOM 596 N N . VAL A 1 79 ? 16.560 -8.758 -25.586 1.00 74.12 79 VAL A N 1
ATOM 597 C CA . VAL A 1 79 ? 17.878 -9.424 -25.586 1.00 74.12 79 VAL A CA 1
ATOM 598 C C . VAL A 1 79 ? 17.788 -10.854 -26.147 1.00 74.12 79 VAL A C 1
ATOM 600 O O . VAL A 1 79 ? 18.806 -11.528 -26.267 1.00 74.12 79 VAL A O 1
ATOM 603 N N . SER A 1 80 ? 16.578 -11.316 -26.478 1.00 62.75 80 SER A N 1
ATOM 604 C CA . SER A 1 80 ? 16.275 -12.598 -27.132 1.00 62.75 80 SER A CA 1
ATOM 605 C C . SER A 1 80 ? 15.995 -12.404 -28.611 1.00 62.75 80 SER A C 1
ATOM 607 O O . SER A 1 80 ? 16.492 -13.225 -29.405 1.00 62.75 80 SER A O 1
#

Secondary structure (DSSP, 8-state):
----HHHHHHHHHHHHHHHHHHHHHHHHHHHHHHHHHH-GGGHHHHHHHHHHHHHHHHHHHHHHHHHHHHHHHHHHHT--